Protein AF-A0A3N5UHQ3-F1 (afdb_monomer)

Solvent-accessible surface area (backbone atoms only — not comparable to full-atom values): 5502 Å² total; per-residue (Å²): 128,71,80,64,89,86,75,63,54,72,68,58,51,53,52,54,47,54,54,47,51,53,52,46,56,54,21,51,56,55,37,65,75,76,51,62,83,74,50,53,59,54,48,52,53,52,26,53,51,39,47,58,48,38,69,58,55,44,87,42,84,91,88,30,55,48,56,60,77,49,49,69,61,36,20,72,76,64,34,62,41,45,12,49,51,33,49,51,51,38,53,57,62,72,76,107

pLDDT: mean 94.33, std 4.92, range [73.88, 98.38]

Sequence (96 aa):
MHIPDGFLSHGVNGVTFVLSAAACAYGVKKVNQRFGEREVPLMGVTAAFIFAGQMVNFPVAGGTSGHFLGAVFSSVLLGPWAGLIIMTLVVAVQCL

Radius of gyration: 14.43 Å; Cα contacts (8 Å, |Δi|>4): 79; chains: 1; bounding box: 38×20×35 Å

Mean predicted aligned error: 3.38 Å

Foldseek 3Di:
DDDDPPPDDPVVVVVVVVVLVVLLVVLVVVCVVPDDPVCVVVLVVLLVVQLVQQVPWADDPPRDIDTDQSLVVQCVVRNNSSSSNSSVVSVVVVVD

Secondary structure (DSSP, 8-state):
-PPPTTSS-HHHHHHHHHHHHHHHHHHHHHHHTT--TTHHHHHHHHHHHHHHHHHSEEE-GGG-EEE---HHHHHHHH-HHHHHHHHHHHHHHHT-

Nearest PDB structures (foldseek):
  4m5c-assembly1_A  TM=9.570E-01  e=4.934E-05  Caldanaerobacter subterraneus subsp. tengcongensis MB4
  4m58-assembly1_A  TM=9.509E-01  e=1.521E-04  Caldanaerobacter subterraneus subsp. tengcongensis MB4
  4jr9-assembly1_A  TM=4.415E-01  e=7.127E+00  Escherichia coli K-12

Structure (mmCIF, N/CA/C/O backbone):
data_AF-A0A3N5UHQ3-F1
#
_entry.id   AF-A0A3N5UHQ3-F1
#
loop_
_atom_site.group_PDB
_atom_site.id
_atom_site.type_symbol
_atom_site.label_atom_id
_atom_site.label_alt_id
_atom_site.label_comp_id
_atom_site.label_asym_id
_atom_site.label_entity_id
_atom_site.label_seq_id
_atom_site.pdbx_PDB_ins_code
_atom_site.Cartn_x
_atom_site.Cartn_y
_atom_site.Cartn_z
_atom_site.occupancy
_atom_site.B_iso_or_equiv
_atom_site.auth_seq_id
_atom_site.auth_comp_id
_atom_site.auth_asym_id
_atom_site.auth_atom_id
_atom_site.pdbx_PDB_model_num
ATOM 1 N N . MET A 1 1 ? 8.988 -4.123 -2.995 1.00 85.06 1 MET A N 1
ATOM 2 C CA . MET A 1 1 ? 10.023 -3.665 -3.942 1.00 85.06 1 MET A CA 1
ATOM 3 C C . MET A 1 1 ? 9.328 -3.203 -5.200 1.00 85.06 1 MET A C 1
ATOM 5 O O . MET A 1 1 ? 8.309 -3.799 -5.540 1.00 85.06 1 MET A O 1
ATOM 9 N N . HIS A 1 2 ? 9.846 -2.164 -5.845 1.00 90.06 2 HIS A N 1
ATOM 10 C CA . HIS A 1 2 ? 9.243 -1.576 -7.040 1.00 90.06 2 HIS A CA 1
ATOM 11 C C . HIS A 1 2 ? 9.746 -2.278 -8.299 1.00 90.06 2 HIS A C 1
ATOM 13 O O . HIS A 1 2 ? 10.936 -2.572 -8.413 1.00 90.06 2 HIS A O 1
ATOM 19 N N . ILE A 1 3 ? 8.828 -2.556 -9.222 1.00 90.38 3 ILE A N 1
ATOM 20 C CA . ILE A 1 3 ? 9.149 -3.047 -10.561 1.00 90.38 3 ILE A CA 1
ATOM 21 C C . ILE A 1 3 ? 9.082 -1.827 -11.488 1.00 90.38 3 ILE A C 1
ATOM 23 O O . ILE A 1 3 ? 8.023 -1.202 -1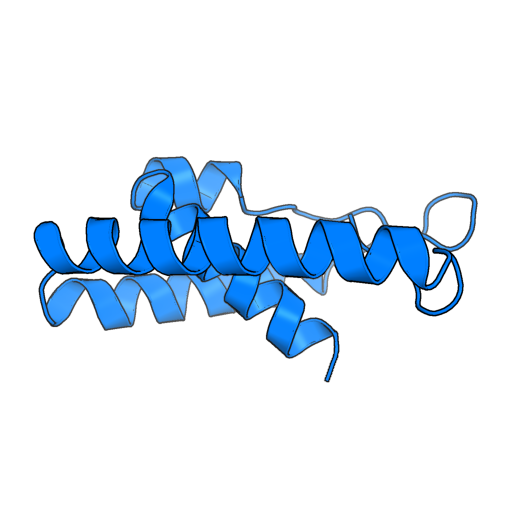1.522 1.00 90.38 3 ILE A O 1
ATOM 27 N N . PRO A 1 4 ? 10.170 -1.454 -12.188 1.00 88.12 4 PRO A N 1
ATOM 28 C CA . PRO A 1 4 ? 10.153 -0.297 -13.080 1.00 88.12 4 PRO A CA 1
ATOM 29 C C . PRO A 1 4 ? 9.191 -0.479 -14.260 1.00 88.12 4 PRO A C 1
ATOM 31 O O . PRO A 1 4 ? 8.914 -1.604 -14.691 1.00 88.12 4 PRO A O 1
ATOM 34 N N . ASP A 1 5 ? 8.728 0.633 -14.826 1.00 89.31 5 ASP A N 1
ATOM 35 C CA . ASP A 1 5 ? 7.862 0.607 -16.003 1.00 89.31 5 ASP A CA 1
ATOM 36 C C . ASP A 1 5 ? 8.530 -0.093 -17.194 1.00 89.31 5 ASP A C 1
ATOM 38 O O . ASP A 1 5 ? 9.738 -0.010 -17.415 1.00 89.31 5 ASP A O 1
ATOM 42 N N . GLY A 1 6 ? 7.724 -0.822 -17.969 1.00 89.62 6 GLY A N 1
ATOM 43 C CA . GLY A 1 6 ? 8.187 -1.583 -19.134 1.00 89.62 6 GLY A CA 1
ATOM 44 C C . GLY A 1 6 ? 8.792 -2.959 -18.825 1.00 89.62 6 GLY A C 1
ATOM 45 O O . GLY A 1 6 ? 9.058 -3.711 -19.760 1.00 89.62 6 GLY A O 1
ATOM 46 N N . PHE A 1 7 ? 8.959 -3.341 -17.552 1.00 90.25 7 PHE A N 1
ATOM 47 C CA . PHE A 1 7 ? 9.483 -4.668 -17.180 1.00 90.25 7 PHE A CA 1
ATOM 48 C C . PHE A 1 7 ? 8.447 -5.797 -17.286 1.00 90.25 7 PHE A C 1
ATOM 50 O O . PHE A 1 7 ? 8.812 -6.965 -17.416 1.00 90.25 7 PHE A O 1
ATOM 57 N N . LEU A 1 8 ? 7.156 -5.470 -17.204 1.00 93.25 8 LEU A N 1
ATOM 58 C CA . LEU A 1 8 ? 6.060 -6.437 -17.247 1.00 93.25 8 LEU A CA 1
ATOM 59 C C . LEU A 1 8 ? 5.290 -6.333 -18.563 1.00 93.25 8 LEU A C 1
ATOM 61 O O . LEU A 1 8 ? 5.055 -5.242 -19.082 1.00 93.25 8 LEU A O 1
ATOM 65 N N . SER A 1 9 ? 4.851 -7.480 -19.085 1.00 97.00 9 SER A N 1
ATOM 66 C CA . SER A 1 9 ? 3.989 -7.513 -20.266 1.00 97.00 9 SER A CA 1
ATOM 67 C C . SER A 1 9 ? 2.614 -6.915 -19.955 1.00 97.00 9 SER A C 1
ATOM 69 O O . SER A 1 9 ? 2.111 -7.017 -18.833 1.00 97.00 9 SER A O 1
ATOM 71 N N . HIS A 1 10 ? 1.960 -6.337 -20.968 1.00 95.25 10 HIS A N 1
ATOM 72 C CA . HIS A 1 10 ? 0.635 -5.726 -20.807 1.00 95.25 10 HIS A CA 1
ATOM 73 C C . HIS A 1 10 ? -0.406 -6.693 -20.220 1.00 95.25 10 HIS A C 1
ATOM 75 O O . HIS A 1 10 ? -1.239 -6.281 -19.418 1.00 95.25 10 HIS A O 1
ATOM 81 N N . GLY A 1 11 ? -0.326 -7.984 -20.568 1.00 97.38 11 GLY A N 1
ATOM 82 C CA . GLY A 1 11 ? -1.203 -9.016 -20.012 1.00 97.38 11 GLY A CA 1
ATOM 83 C C . GLY A 1 11 ? -1.002 -9.222 -18.509 1.00 97.38 11 GLY A C 1
ATOM 84 O O . GLY A 1 11 ? -1.978 -9.238 -17.762 1.00 97.38 11 GLY A O 1
ATOM 85 N N . VAL A 1 12 ? 0.253 -9.318 -18.048 1.00 97.25 12 VAL A N 1
ATOM 86 C CA . VAL A 1 12 ? 0.565 -9.462 -16.614 1.00 97.25 12 VAL A CA 1
ATOM 87 C C . VAL A 1 12 ? 0.127 -8.218 -15.845 1.00 97.25 12 VAL A C 1
ATOM 89 O O . VAL A 1 12 ? -0.552 -8.359 -14.831 1.00 97.25 12 VAL A O 1
ATOM 92 N N . ASN A 1 13 ? 0.428 -7.023 -16.363 1.00 95.88 13 ASN A N 1
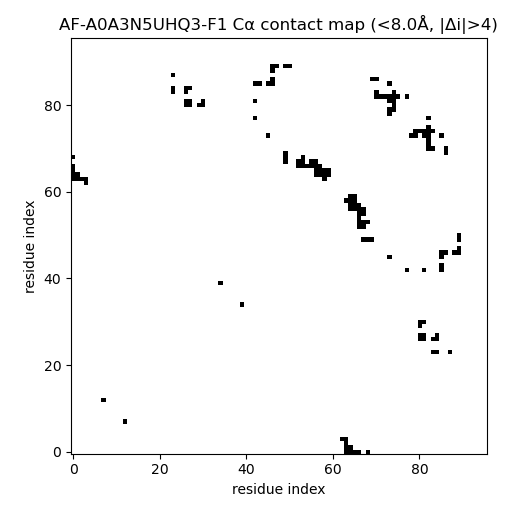ATOM 93 C CA . ASN A 1 13 ? -0.000 -5.756 -15.763 1.00 95.88 13 ASN A CA 1
ATOM 94 C C . ASN A 1 13 ? -1.523 -5.653 -15.632 1.00 95.88 13 ASN A C 1
ATOM 96 O O . ASN A 1 13 ? -2.025 -5.271 -14.578 1.00 95.88 13 ASN A O 1
ATOM 100 N N . GLY A 1 14 ? -2.271 -6.025 -16.675 1.00 97.12 14 GLY A N 1
ATOM 101 C CA . GLY A 1 14 ? -3.732 -6.005 -16.633 1.00 97.12 14 GLY A CA 1
ATOM 102 C C . GLY A 1 14 ? -4.297 -6.930 -15.553 1.00 97.12 14 GLY A C 1
ATOM 103 O O . GLY A 1 14 ? -5.156 -6.524 -14.770 1.00 97.12 14 GLY A O 1
ATOM 104 N N . VAL A 1 15 ? -3.780 -8.159 -15.459 1.00 98.06 15 VAL A N 1
ATOM 105 C CA . VAL A 1 15 ? -4.239 -9.141 -14.463 1.00 98.06 15 VAL A CA 1
ATOM 106 C C . VAL A 1 15 ? -3.910 -8.691 -13.040 1.00 98.06 15 VAL A C 1
ATOM 108 O O . VAL A 1 15 ? -4.790 -8.712 -12.174 1.00 98.06 15 VAL A O 1
ATOM 111 N N . THR A 1 16 ? -2.673 -8.262 -12.775 1.00 96.88 16 THR A N 1
ATOM 112 C CA . THR A 1 16 ? -2.269 -7.827 -11.430 1.00 96.88 16 THR A CA 1
ATOM 113 C C . THR A 1 16 ? -3.006 -6.564 -11.004 1.00 96.88 16 THR A C 1
ATOM 115 O O . THR A 1 16 ? -3.382 -6.459 -9.834 1.00 96.88 16 THR A O 1
ATOM 118 N N . PHE A 1 17 ? -3.299 -5.650 -11.934 1.00 95.88 17 PHE A N 1
ATOM 119 C CA . PHE A 1 17 ? -4.110 -4.467 -11.662 1.00 95.88 17 PHE A CA 1
ATOM 120 C C . PHE A 1 17 ? -5.532 -4.838 -11.233 1.00 95.88 17 PHE A C 1
ATOM 122 O O . PHE A 1 17 ? -5.986 -4.375 -10.187 1.00 95.88 17 PHE A O 1
ATOM 129 N N . VAL A 1 18 ? -6.219 -5.720 -11.972 1.00 98.31 18 VAL A N 1
ATOM 130 C CA . VAL A 1 18 ? -7.585 -6.156 -11.620 1.00 98.31 18 VAL A CA 1
ATOM 131 C C . VAL A 1 18 ? -7.615 -6.847 -10.255 1.00 98.31 18 VAL A C 1
ATOM 133 O O . VAL A 1 18 ? -8.469 -6.530 -9.425 1.00 98.31 18 VAL A O 1
ATOM 136 N N . LEU A 1 19 ? -6.666 -7.751 -9.987 1.00 98.25 19 LEU A N 1
ATOM 137 C CA . LEU A 1 19 ? -6.566 -8.425 -8.688 1.00 98.25 19 LEU A CA 1
ATOM 138 C C . LEU A 1 19 ? -6.312 -7.429 -7.548 1.00 98.25 19 LEU A C 1
ATOM 140 O O . LEU A 1 19 ? -6.957 -7.509 -6.500 1.00 98.25 19 LEU A O 1
ATOM 144 N N . SER A 1 20 ? -5.419 -6.463 -7.766 1.00 97.31 20 SER A N 1
ATOM 145 C CA . SER A 1 20 ? -5.096 -5.424 -6.783 1.00 97.31 20 SER A CA 1
ATOM 146 C C . SER A 1 20 ? -6.292 -4.513 -6.523 1.00 97.31 20 SER A C 1
ATOM 148 O O . SER A 1 20 ? -6.614 -4.246 -5.366 1.00 97.31 20 SER A O 1
ATOM 150 N N . ALA A 1 21 ? -7.004 -4.091 -7.571 1.00 97.94 21 ALA A N 1
ATOM 151 C CA . ALA A 1 21 ? -8.205 -3.271 -7.462 1.00 97.94 21 ALA A CA 1
ATOM 152 C C . ALA A 1 21 ? -9.316 -3.992 -6.682 1.00 97.94 21 ALA A C 1
ATOM 154 O O . ALA A 1 21 ? -9.925 -3.398 -5.790 1.00 97.94 21 ALA A O 1
ATOM 155 N N . ALA A 1 22 ? -9.536 -5.285 -6.944 1.00 98.38 22 ALA A N 1
ATOM 156 C CA . ALA A 1 22 ? -10.500 -6.095 -6.199 1.00 98.38 22 ALA A CA 1
ATOM 157 C C . ALA A 1 22 ? -10.119 -6.228 -4.713 1.00 98.38 22 ALA A C 1
ATOM 159 O O . ALA A 1 22 ? -10.968 -6.053 -3.832 1.00 98.38 22 ALA A O 1
ATOM 160 N N . ALA A 1 23 ? -8.838 -6.477 -4.422 1.00 98.19 23 ALA A N 1
ATOM 161 C CA . ALA A 1 23 ? -8.330 -6.543 -3.054 1.00 98.19 23 ALA A CA 1
ATOM 162 C C . ALA A 1 23 ? -8.473 -5.197 -2.322 1.00 98.19 23 ALA A C 1
ATOM 164 O O . ALA A 1 23 ? -8.900 -5.173 -1.166 1.00 98.19 23 ALA A O 1
ATOM 165 N N . CYS A 1 24 ? -8.198 -4.079 -3.002 1.00 98.12 24 CYS A N 1
ATOM 166 C CA . CYS A 1 24 ? -8.384 -2.731 -2.464 1.00 98.12 24 CYS A CA 1
ATOM 167 C C . CYS A 1 24 ? -9.856 -2.434 -2.179 1.00 98.12 24 CYS A C 1
ATOM 169 O O . CYS A 1 24 ? -10.177 -1.984 -1.083 1.00 98.12 24 CYS A O 1
ATOM 171 N N . ALA A 1 25 ? -10.764 -2.743 -3.109 1.00 98.12 25 ALA A N 1
ATOM 172 C CA . ALA A 1 25 ? -12.199 -2.549 -2.908 1.00 98.12 25 ALA A CA 1
ATOM 173 C C . ALA A 1 25 ? -12.714 -3.335 -1.689 1.00 98.12 25 ALA A C 1
ATOM 175 O O . ALA A 1 25 ? -13.467 -2.809 -0.861 1.00 98.12 25 ALA A O 1
ATOM 176 N N . TYR A 1 26 ? -12.262 -4.581 -1.529 1.00 98.38 26 TYR A N 1
ATOM 177 C CA . TYR A 1 26 ? -12.594 -5.386 -0.357 1.00 98.38 26 TYR A CA 1
ATOM 178 C C . TYR A 1 26 ? -11.966 -4.835 0.934 1.00 98.38 26 TYR A C 1
ATOM 180 O O . TYR A 1 26 ? -12.639 -4.770 1.967 1.00 98.38 26 TYR A O 1
ATOM 188 N N . GLY A 1 27 ? -10.712 -4.382 0.873 1.00 97.69 27 GLY A N 1
ATOM 189 C CA . GLY A 1 27 ? -10.019 -3.736 1.986 1.00 97.69 27 GLY A CA 1
ATOM 190 C C . GLY A 1 27 ? -10.729 -2.471 2.462 1.00 97.69 27 GLY A C 1
ATOM 191 O O . GLY A 1 27 ? -10.987 -2.341 3.657 1.00 97.69 27 GLY A O 1
ATOM 192 N N . VAL A 1 28 ? -11.142 -1.596 1.540 1.00 97.38 28 VAL A N 1
ATOM 193 C CA . VAL A 1 28 ? -11.920 -0.380 1.840 1.00 97.38 28 VAL A CA 1
ATOM 194 C C . VAL A 1 28 ? -13.217 -0.739 2.557 1.00 97.38 28 VAL A C 1
ATOM 196 O O . VAL A 1 28 ? -13.515 -0.175 3.609 1.00 97.38 28 VAL A O 1
ATOM 199 N N . LYS A 1 29 ? -13.957 -1.742 2.062 1.00 97.56 29 LYS A N 1
ATOM 200 C CA . LYS A 1 29 ? -15.171 -2.226 2.736 1.00 97.56 29 LYS A CA 1
ATOM 201 C C . LYS A 1 29 ? -14.882 -2.684 4.169 1.00 97.56 29 LYS A C 1
ATOM 203 O O . LYS A 1 29 ? -15.658 -2.376 5.069 1.00 97.56 29 LYS A O 1
ATOM 208 N N . LYS A 1 30 ? -13.789 -3.418 4.394 1.00 97.38 30 LYS A N 1
ATOM 209 C CA . LYS A 1 30 ? -13.407 -3.917 5.726 1.00 97.38 30 LYS A CA 1
ATOM 210 C C . LYS A 1 30 ? -12.962 -2.813 6.677 1.00 97.38 30 LYS A C 1
ATOM 212 O O . LYS A 1 30 ? -13.314 -2.869 7.853 1.00 97.38 30 LYS A O 1
ATOM 217 N N . VAL A 1 31 ? -12.217 -1.828 6.185 1.00 96.38 31 VAL A N 1
ATOM 218 C CA . VAL A 1 31 ? -11.789 -0.673 6.982 1.00 96.38 31 VAL A CA 1
ATOM 219 C C . VAL A 1 31 ? -13.000 0.165 7.379 1.00 96.38 31 VAL A C 1
ATOM 221 O O . VAL A 1 31 ? -13.193 0.390 8.568 1.00 96.38 31 VAL A O 1
ATOM 224 N N . ASN A 1 32 ? -13.895 0.487 6.442 1.00 94.75 32 ASN A N 1
ATOM 225 C CA . ASN A 1 32 ? -15.111 1.263 6.725 1.00 94.75 32 ASN A CA 1
ATOM 226 C C . ASN A 1 32 ? -16.061 0.590 7.733 1.00 94.75 32 ASN A C 1
ATOM 228 O O . ASN A 1 32 ? -16.854 1.265 8.376 1.00 94.75 32 ASN A O 1
ATOM 232 N N . GLN A 1 33 ? -16.005 -0.737 7.880 1.00 95.12 33 GLN A N 1
ATOM 233 C CA . GLN A 1 33 ? -16.791 -1.464 8.886 1.00 95.12 33 GLN A CA 1
ATOM 234 C C . GLN A 1 33 ? -16.240 -1.328 10.312 1.00 95.12 33 GLN A C 1
ATOM 236 O O . GLN A 1 33 ? -16.961 -1.620 11.264 1.00 95.12 33 GLN A O 1
ATOM 241 N N . ARG A 1 34 ? -14.962 -0.964 10.471 1.00 90.19 34 ARG A N 1
ATOM 242 C CA . ARG A 1 34 ? -14.253 -1.000 11.759 1.00 90.19 34 ARG A CA 1
ATOM 243 C C . ARG A 1 34 ? -13.710 0.365 12.192 1.00 90.19 34 ARG A C 1
ATOM 245 O O . ARG A 1 34 ? -13.484 0.554 13.380 1.00 90.19 34 ARG A O 1
ATOM 252 N N . PHE A 1 35 ? -13.447 1.263 11.248 1.00 91.56 35 PHE A N 1
ATOM 253 C CA . PHE A 1 35 ? -12.761 2.534 11.469 1.00 91.56 35 PHE A CA 1
ATOM 254 C C . PHE A 1 35 ? -13.770 3.683 11.407 1.00 91.56 35 PHE A C 1
ATOM 256 O O . PHE A 1 35 ? -14.683 3.661 10.580 1.00 91.56 35 PHE A O 1
ATOM 263 N N . GLY A 1 36 ? -13.597 4.677 12.276 1.00 89.50 36 GLY A N 1
ATOM 264 C CA . GLY A 1 36 ? -14.320 5.942 12.237 1.00 89.50 36 GLY A CA 1
ATOM 265 C C . GLY A 1 36 ? -13.454 7.072 11.674 1.00 89.50 36 GLY A C 1
ATOM 266 O O . GLY A 1 36 ? -12.398 6.858 11.078 1.00 89.50 36 GLY A O 1
ATOM 267 N N . GLU A 1 37 ? -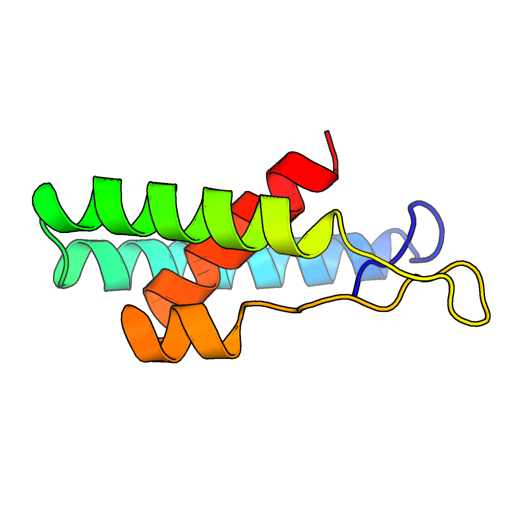13.894 8.313 11.878 1.00 88.25 37 GLU A N 1
ATOM 268 C CA . GLU A 1 37 ? -13.207 9.504 11.353 1.00 88.25 37 GLU A CA 1
ATOM 269 C C . GLU A 1 37 ? -11.825 9.745 11.982 1.00 88.25 37 GLU A C 1
ATOM 271 O O . GLU A 1 37 ? -10.976 10.406 11.387 1.00 88.25 37 GLU A O 1
ATOM 276 N N . ARG A 1 38 ? -11.573 9.211 13.184 1.00 89.88 38 ARG A N 1
ATOM 277 C CA . ARG A 1 38 ? -10.331 9.458 13.936 1.00 89.88 38 ARG A CA 1
ATOM 278 C C . ARG A 1 38 ? -9.159 8.623 13.438 1.00 89.88 38 ARG A C 1
ATOM 280 O O . ARG A 1 38 ? -8.010 9.038 13.574 1.00 89.88 38 ARG A O 1
ATOM 287 N N . GLU A 1 39 ? -9.430 7.461 12.862 1.00 93.62 39 GLU A N 1
ATOM 288 C CA . GLU A 1 39 ? -8.408 6.558 12.349 1.00 93.62 39 GLU A CA 1
ATOM 289 C C . GLU A 1 39 ? -7.886 7.000 10.973 1.00 93.62 39 GLU A C 1
ATOM 291 O O . GLU A 1 39 ? -6.748 6.690 10.621 1.00 93.62 39 GLU A O 1
ATOM 296 N N . VAL A 1 40 ? -8.671 7.773 10.214 1.00 93.38 40 VAL A N 1
ATOM 297 C CA . VAL A 1 40 ? -8.287 8.270 8.882 1.00 93.38 40 VAL A CA 1
ATOM 298 C C . VAL A 1 40 ? -7.016 9.139 8.929 1.00 93.38 40 VAL A C 1
ATOM 300 O O . VAL A 1 40 ? -6.080 8.841 8.181 1.00 93.38 40 VAL A O 1
ATOM 303 N N . PRO A 1 41 ? -6.888 10.144 9.825 1.00 96.31 41 PRO A N 1
ATOM 304 C CA . PRO A 1 41 ? -5.633 10.873 10.007 1.00 96.31 41 PRO A CA 1
ATOM 305 C C . PRO A 1 41 ? -4.441 9.965 10.330 1.00 96.31 41 PRO A C 1
ATOM 307 O O . PRO A 1 41 ? -3.354 10.160 9.789 1.00 96.31 41 PRO A O 1
ATOM 310 N N . LEU A 1 42 ? -4.639 8.941 11.168 1.00 96.50 42 LEU A N 1
ATOM 311 C CA . LEU A 1 42 ? -3.574 8.010 11.541 1.00 96.50 42 LEU A CA 1
ATOM 312 C C . LEU A 1 42 ? -3.112 7.166 10.346 1.00 96.50 42 LEU A C 1
ATOM 314 O O . LEU A 1 42 ? -1.907 6.965 10.176 1.00 96.50 42 LEU A O 1
ATOM 318 N N . MET A 1 43 ? -4.037 6.724 9.489 1.00 97.38 43 MET A N 1
ATOM 319 C CA . MET A 1 43 ? -3.696 6.055 8.230 1.00 97.38 43 MET A CA 1
ATOM 320 C C . MET A 1 43 ? -2.857 6.970 7.330 1.00 97.38 43 MET A C 1
ATOM 322 O O . MET A 1 43 ? -1.827 6.537 6.814 1.00 97.38 43 MET A O 1
ATOM 326 N N . GLY A 1 44 ? -3.254 8.239 7.192 1.00 97.19 44 GLY A N 1
ATOM 327 C CA . GLY A 1 44 ? -2.536 9.231 6.388 1.00 97.19 44 GLY A CA 1
ATOM 328 C C . GLY A 1 44 ? -1.117 9.507 6.891 1.00 97.19 44 GLY A C 1
ATOM 329 O O . GLY A 1 44 ? -0.164 9.440 6.116 1.00 97.19 44 GLY A O 1
ATOM 330 N N . VAL A 1 4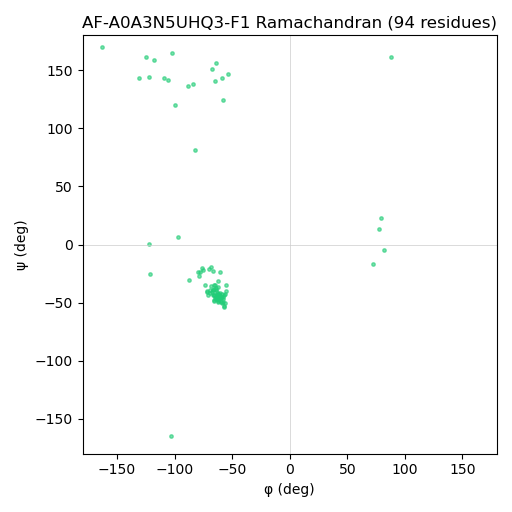5 ? -0.945 9.743 8.195 1.00 98.00 45 VAL A N 1
ATOM 331 C CA . VAL A 1 45 ? 0.382 9.966 8.801 1.00 98.00 45 VAL A CA 1
ATOM 332 C C . VAL A 1 45 ? 1.257 8.717 8.685 1.00 98.00 45 VAL A C 1
ATOM 334 O O . VAL A 1 45 ? 2.442 8.824 8.370 1.00 98.00 45 VAL A O 1
ATOM 337 N N . THR A 1 46 ? 0.680 7.527 8.870 1.00 98.12 46 THR A N 1
ATOM 338 C CA . THR A 1 46 ? 1.401 6.258 8.683 1.00 98.12 46 THR A CA 1
ATOM 339 C C . THR A 1 46 ? 1.877 6.104 7.236 1.00 98.12 46 THR A C 1
ATOM 341 O O . THR A 1 46 ? 3.027 5.726 7.013 1.00 98.12 46 THR A O 1
ATOM 344 N N . ALA A 1 47 ? 1.035 6.441 6.252 1.00 98.19 47 ALA A N 1
ATOM 345 C CA . ALA A 1 47 ? 1.408 6.429 4.839 1.00 98.19 47 ALA A CA 1
ATOM 346 C C . ALA A 1 47 ? 2.542 7.421 4.540 1.00 98.19 47 ALA A C 1
ATOM 348 O O . ALA A 1 47 ? 3.537 7.038 3.927 1.00 98.19 47 ALA A O 1
ATOM 349 N N . ALA A 1 48 ? 2.441 8.659 5.033 1.00 98.00 48 ALA A N 1
ATOM 350 C CA . ALA A 1 48 ? 3.474 9.680 4.856 1.00 98.00 48 ALA A CA 1
ATOM 351 C C . ALA A 1 48 ? 4.818 9.263 5.479 1.00 98.00 48 ALA A C 1
ATOM 353 O O . ALA A 1 48 ? 5.868 9.427 4.857 1.00 98.00 48 ALA A O 1
ATOM 354 N N . PHE A 1 49 ? 4.790 8.666 6.675 1.00 98.06 49 PHE A N 1
ATOM 355 C CA . PHE A 1 49 ? 5.984 8.129 7.327 1.00 98.06 49 PHE A CA 1
ATOM 356 C C . PHE A 1 49 ? 6.635 7.013 6.503 1.00 98.06 49 PHE A C 1
ATOM 358 O O . PHE A 1 49 ? 7.844 7.040 6.279 1.00 98.06 49 PHE A O 1
ATOM 365 N N . ILE A 1 50 ? 5.844 6.045 6.024 1.00 98.19 50 ILE A N 1
ATOM 366 C CA . ILE A 1 50 ? 6.360 4.947 5.196 1.00 98.19 50 ILE A CA 1
ATOM 367 C C . ILE A 1 50 ? 6.943 5.491 3.893 1.00 98.19 50 ILE A C 1
ATOM 369 O O . ILE A 1 50 ? 8.051 5.105 3.531 1.00 98.19 50 ILE A O 1
ATOM 373 N N . PHE A 1 51 ? 6.241 6.406 3.223 1.00 97.25 51 PHE A N 1
ATOM 374 C CA . PHE A 1 51 ? 6.716 7.055 2.004 1.00 97.25 51 PHE A CA 1
ATOM 375 C C . PHE A 1 51 ? 8.069 7.743 2.224 1.00 97.25 51 PHE A C 1
ATOM 377 O O . PHE A 1 51 ? 9.018 7.480 1.488 1.00 97.25 51 PHE A O 1
ATOM 384 N N . ALA A 1 52 ? 8.192 8.561 3.274 1.00 96.69 52 ALA A N 1
ATOM 385 C CA . ALA A 1 52 ? 9.448 9.226 3.614 1.00 96.69 52 ALA A CA 1
ATOM 386 C C . ALA A 1 52 ? 10.562 8.216 3.937 1.00 96.69 52 ALA A C 1
ATOM 388 O O . ALA A 1 52 ? 11.684 8.352 3.451 1.00 96.69 52 ALA A O 1
ATOM 389 N N . GLY A 1 53 ? 10.249 7.160 4.695 1.00 95.81 53 GLY A N 1
ATOM 390 C CA . GLY A 1 53 ? 11.192 6.080 4.991 1.00 95.81 53 GLY A CA 1
ATOM 391 C C . GLY A 1 53 ? 11.650 5.316 3.744 1.00 95.81 53 GLY A C 1
ATOM 392 O O . GLY A 1 53 ? 12.790 4.864 3.686 1.00 95.81 53 GLY A O 1
ATOM 393 N N . GLN A 1 54 ? 10.799 5.206 2.724 1.00 95.69 54 GLN A N 1
ATOM 394 C CA . GLN A 1 54 ? 11.124 4.576 1.442 1.00 95.69 54 GLN A CA 1
ATOM 395 C C . GLN A 1 54 ? 12.017 5.433 0.541 1.00 95.69 54 GLN A C 1
ATOM 397 O O . GLN A 1 54 ? 12.722 4.884 -0.306 1.00 95.69 54 GLN A O 1
ATOM 402 N N . MET A 1 55 ? 12.050 6.752 0.751 1.00 93.69 55 MET A N 1
ATOM 403 C CA . MET A 1 55 ? 12.997 7.633 0.056 1.00 93.69 55 MET A CA 1
ATOM 404 C C . MET A 1 55 ? 14.442 7.403 0.502 1.00 93.69 55 MET A C 1
ATOM 406 O O . MET A 1 55 ? 15.370 7.695 -0.249 1.00 93.69 55 MET A O 1
ATOM 410 N N . VAL A 1 56 ? 14.645 6.789 1.670 1.00 92.44 56 VAL A N 1
ATOM 411 C CA . VAL A 1 56 ? 15.937 6.221 2.060 1.00 92.44 56 VAL A CA 1
ATOM 412 C C . VAL A 1 56 ? 16.067 4.838 1.420 1.00 92.44 56 VAL A C 1
ATOM 414 O O . VAL A 1 56 ? 15.786 3.805 2.033 1.00 92.44 56 VAL A O 1
ATOM 417 N N . ASN A 1 57 ? 16.462 4.828 0.150 1.00 90.12 57 ASN A N 1
ATOM 418 C CA . ASN A 1 57 ? 16.684 3.613 -0.625 1.00 90.12 57 ASN A CA 1
ATOM 419 C C . ASN A 1 57 ? 18.143 3.488 -1.081 1.00 90.12 57 ASN A C 1
ATOM 421 O O . ASN A 1 57 ? 18.892 4.464 -1.119 1.00 90.12 57 ASN A O 1
ATOM 425 N N . PHE A 1 58 ? 18.551 2.263 -1.398 1.00 90.50 58 PHE A N 1
ATOM 426 C CA . PHE A 1 58 ? 19.890 1.937 -1.878 1.00 90.50 58 PHE A CA 1
ATOM 427 C C . PHE A 1 58 ? 19.811 1.058 -3.130 1.00 90.50 58 PHE A C 1
ATOM 429 O O . PHE A 1 58 ? 18.923 0.210 -3.226 1.00 90.50 58 PHE A O 1
ATOM 436 N N . PRO A 1 59 ? 20.717 1.233 -4.104 1.00 86.62 59 PRO A N 1
ATOM 437 C CA . PRO A 1 59 ? 20.685 0.467 -5.342 1.00 86.62 59 PRO A CA 1
ATOM 438 C C . PRO A 1 59 ? 20.940 -1.024 -5.087 1.00 86.62 59 PRO A C 1
ATOM 440 O O . PRO A 1 59 ? 21.791 -1.403 -4.280 1.00 86.62 59 PRO A O 1
ATOM 443 N N . VAL A 1 60 ? 20.205 -1.869 -5.804 1.00 86.62 60 VAL A N 1
ATOM 444 C CA . VAL A 1 60 ? 20.347 -3.329 -5.836 1.00 86.62 60 VAL A CA 1
ATOM 445 C C . VAL A 1 60 ? 20.537 -3.758 -7.299 1.00 86.62 60 VAL A C 1
ATOM 447 O O . VAL A 1 60 ? 20.264 -3.003 -8.233 1.00 86.62 60 VAL A O 1
ATOM 450 N N . ALA A 1 61 ? 21.062 -4.964 -7.526 1.00 81.12 61 ALA A N 1
ATOM 451 C CA . ALA A 1 61 ? 21.263 -5.501 -8.868 1.00 81.12 61 ALA A CA 1
ATOM 452 C C . ALA A 1 61 ? 19.968 -5.478 -9.712 1.00 81.12 61 ALA A C 1
ATOM 454 O O . ALA A 1 61 ? 18.863 -5.661 -9.201 1.00 81.12 61 ALA A O 1
ATOM 455 N N . GLY A 1 62 ? 20.115 -5.276 -11.026 1.00 74.69 62 GLY A N 1
ATOM 456 C CA . GLY A 1 62 ? 18.998 -5.351 -11.975 1.00 74.69 62 GLY A CA 1
ATOM 457 C C . GLY A 1 62 ? 18.090 -4.117 -12.026 1.00 74.69 62 GLY A C 1
ATOM 458 O O . GLY A 1 62 ? 16.942 -4.241 -12.435 1.00 74.69 62 GLY A O 1
ATOM 459 N N . GLY A 1 63 ? 18.575 -2.939 -11.613 1.00 73.88 63 GLY A N 1
ATOM 460 C CA . GLY A 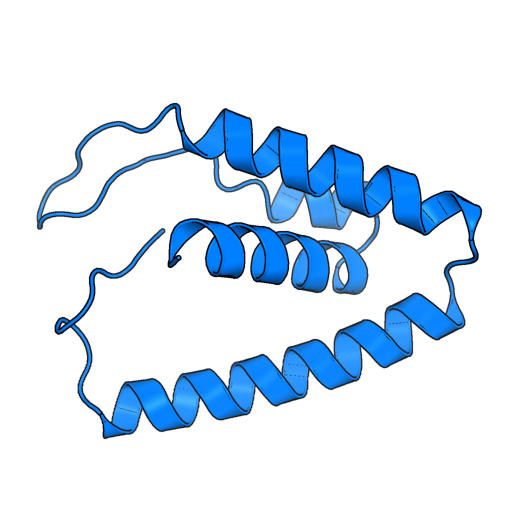1 63 ? 17.828 -1.676 -11.733 1.00 73.88 63 GLY A CA 1
ATOM 461 C C . GLY A 1 63 ? 16.726 -1.484 -10.687 1.00 73.88 63 GLY A C 1
ATOM 462 O O . GLY A 1 63 ? 15.895 -0.593 -10.827 1.00 73.88 63 GLY A O 1
ATOM 463 N N . THR A 1 64 ? 16.722 -2.305 -9.637 1.00 82.06 64 THR A N 1
ATOM 464 C CA . THR A 1 64 ? 15.821 -2.166 -8.486 1.00 82.06 64 THR A CA 1
ATOM 465 C C . THR A 1 64 ? 16.560 -1.540 -7.304 1.00 82.06 64 THR A C 1
ATOM 467 O O . THR A 1 64 ? 17.789 -1.475 -7.283 1.00 82.06 64 THR A O 1
ATOM 470 N N . SER A 1 65 ? 15.825 -1.062 -6.304 1.00 85.31 65 SER A N 1
ATOM 471 C CA . SER A 1 65 ? 16.397 -0.512 -5.073 1.00 85.31 65 SER A CA 1
ATOM 472 C C . SER A 1 65 ? 15.884 -1.266 -3.857 1.00 85.31 65 SER A C 1
ATOM 474 O O . SER A 1 65 ? 14.729 -1.673 -3.844 1.00 85.31 65 SER A O 1
ATOM 476 N N . GLY A 1 66 ? 16.737 -1.443 -2.850 1.00 89.75 66 GLY A N 1
ATOM 477 C CA . GLY A 1 66 ? 16.434 -1.911 -1.500 1.00 89.75 66 GLY A CA 1
ATOM 478 C C . GLY A 1 66 ? 15.957 -0.762 -0.614 1.00 89.75 66 GLY A C 1
ATOM 479 O O . GLY A 1 66 ? 16.524 0.324 -0.680 1.00 89.75 66 GLY A O 1
ATOM 480 N N . HIS A 1 67 ? 14.923 -0.970 0.207 1.00 93.38 67 HIS A N 1
ATOM 481 C CA . HIS A 1 67 ? 14.420 0.059 1.125 1.00 93.38 67 HIS A CA 1
ATOM 482 C C . HIS A 1 67 ? 13.521 -0.523 2.22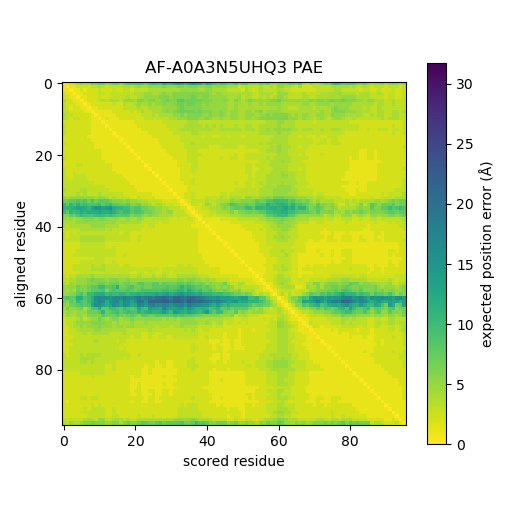6 1.00 93.38 67 HIS A C 1
ATOM 484 O O . HIS A 1 67 ? 13.089 -1.678 2.169 1.00 93.38 67 HIS A O 1
ATOM 490 N N . PHE A 1 68 ? 13.191 0.308 3.218 1.00 92.75 68 PHE A N 1
ATOM 491 C CA . PHE A 1 68 ? 12.176 -0.005 4.223 1.00 92.75 68 PHE A CA 1
ATOM 492 C C . PHE A 1 68 ? 10.820 -0.286 3.559 1.00 92.75 68 PHE A C 1
ATOM 494 O O . PHE A 1 68 ? 10.310 0.533 2.805 1.00 92.75 68 PHE A O 1
ATOM 501 N N . LEU A 1 69 ? 10.207 -1.447 3.804 1.00 93.25 69 LEU A N 1
ATOM 502 C CA . LEU A 1 69 ? 8.998 -1.837 3.068 1.00 93.25 69 LEU A CA 1
ATOM 503 C C . LEU A 1 69 ? 7.692 -1.325 3.702 1.00 93.25 69 LEU A C 1
ATOM 505 O O . LEU A 1 69 ? 6.737 -1.083 2.980 1.00 93.25 69 LEU A O 1
ATOM 509 N N . GLY A 1 70 ? 7.620 -1.159 5.025 1.00 96.06 70 GLY A N 1
ATOM 510 C CA . GLY A 1 70 ? 6.462 -0.564 5.718 1.00 96.06 70 GLY A CA 1
ATOM 511 C C . GLY A 1 70 ? 5.172 -1.404 5.801 1.00 96.06 70 GLY A C 1
ATOM 512 O O . GLY A 1 70 ? 4.336 -1.133 6.664 1.00 96.06 70 GLY A O 1
ATOM 513 N N . ALA A 1 71 ? 5.002 -2.452 4.988 1.00 96.00 71 ALA A N 1
ATOM 514 C CA . ALA A 1 71 ? 3.754 -3.232 4.948 1.00 96.00 71 ALA A CA 1
ATOM 515 C C . ALA A 1 71 ? 3.465 -4.011 6.242 1.00 96.00 71 ALA A C 1
ATOM 517 O O . ALA A 1 71 ? 2.339 -3.992 6.736 1.00 96.00 71 ALA A O 1
ATOM 518 N N . VAL A 1 72 ? 4.473 -4.671 6.826 1.00 96.88 72 VAL A N 1
ATOM 519 C CA . VAL A 1 72 ? 4.304 -5.380 8.109 1.00 96.88 72 VAL A CA 1
ATOM 520 C C . VAL A 1 72 ? 4.025 -4.383 9.230 1.00 96.88 72 VAL A C 1
ATOM 522 O O . VAL A 1 72 ? 3.112 -4.592 10.019 1.00 96.88 72 VAL A O 1
ATOM 525 N N . PHE A 1 73 ? 4.760 -3.269 9.259 1.00 97.56 73 PHE A N 1
ATOM 526 C CA . PHE A 1 73 ? 4.579 -2.209 10.248 1.00 97.56 73 PHE A CA 1
ATOM 527 C C . PHE A 1 73 ? 3.147 -1.651 10.240 1.00 97.56 73 PHE A C 1
ATOM 529 O O . PHE A 1 73 ? 2.473 -1.678 11.267 1.00 97.56 73 PHE A O 1
ATOM 536 N N . SER A 1 74 ? 2.647 -1.225 9.076 1.00 97.56 74 SER A N 1
ATOM 537 C CA . SER A 1 74 ? 1.274 -0.714 8.941 1.00 97.56 74 SER A CA 1
ATOM 538 C C . SER A 1 74 ? 0.214 -1.778 9.239 1.00 97.56 74 SER A C 1
ATOM 540 O O . SER A 1 74 ? -0.790 -1.476 9.882 1.00 97.56 74 SER A O 1
ATOM 542 N N . SER A 1 75 ? 0.450 -3.033 8.840 1.00 97.25 75 SER A N 1
ATOM 543 C CA . SER A 1 75 ? -0.473 -4.143 9.110 1.00 97.25 75 SER A CA 1
ATOM 544 C C . SER A 1 75 ? -0.555 -4.505 10.592 1.00 97.25 75 SER A C 1
ATOM 546 O O . SER A 1 75 ? -1.630 -4.856 11.069 1.00 97.25 75 SER A O 1
ATOM 548 N N . VAL A 1 76 ? 0.553 -4.420 11.330 1.00 97.81 76 VAL A N 1
ATOM 549 C CA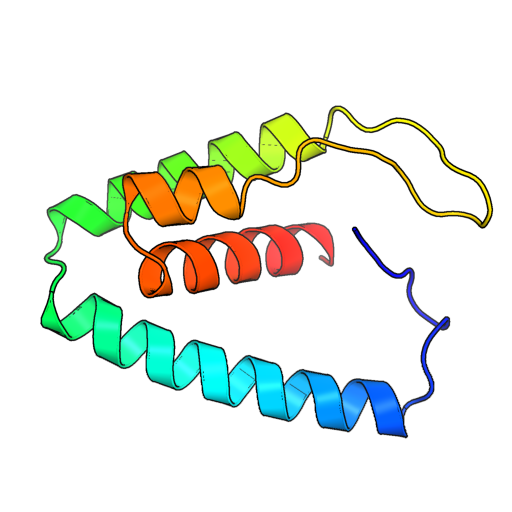 . VAL A 1 76 ? 0.563 -4.631 12.785 1.00 97.81 76 VAL A CA 1
ATOM 550 C C . VAL A 1 76 ? -0.097 -3.454 13.503 1.00 97.81 76 VAL A C 1
ATOM 552 O O . VAL A 1 76 ? -0.871 -3.672 14.431 1.00 97.81 76 VAL A O 1
ATOM 555 N N . LEU A 1 77 ? 0.160 -2.220 13.056 1.00 96.81 77 LEU A N 1
ATOM 556 C CA . LEU A 1 77 ? -0.349 -1.011 13.706 1.00 96.81 77 LEU A CA 1
ATOM 557 C C . LEU A 1 77 ? -1.864 -0.822 13.523 1.00 96.81 77 LEU A C 1
ATOM 559 O O . LEU A 1 77 ? -2.556 -0.467 14.472 1.00 96.81 77 LEU A O 1
ATOM 563 N N . LEU A 1 78 ? -2.377 -1.040 12.308 1.00 96.31 78 LEU A N 1
ATOM 564 C CA . LEU A 1 78 ? -3.760 -0.706 11.926 1.00 96.31 78 LEU A CA 1
ATOM 565 C C . LEU A 1 78 ? -4.554 -1.918 11.411 1.00 96.31 78 LEU A C 1
ATOM 567 O O . LEU A 1 78 ? -5.733 -1.816 11.076 1.00 96.31 78 LEU A O 1
ATOM 571 N N . GLY A 1 79 ? -3.942 -3.098 11.373 1.00 97.06 79 GLY A N 1
ATOM 572 C CA . GLY A 1 79 ? -4.541 -4.300 10.807 1.00 97.06 79 GLY A CA 1
ATOM 573 C C . GLY A 1 79 ? -4.280 -4.448 9.302 1.00 97.06 79 GLY A C 1
ATOM 574 O O . GLY A 1 79 ? -3.964 -3.482 8.605 1.00 97.06 79 GLY A O 1
ATOM 575 N N . PRO A 1 80 ? -4.448 -5.668 8.764 1.00 97.31 80 PRO A N 1
AT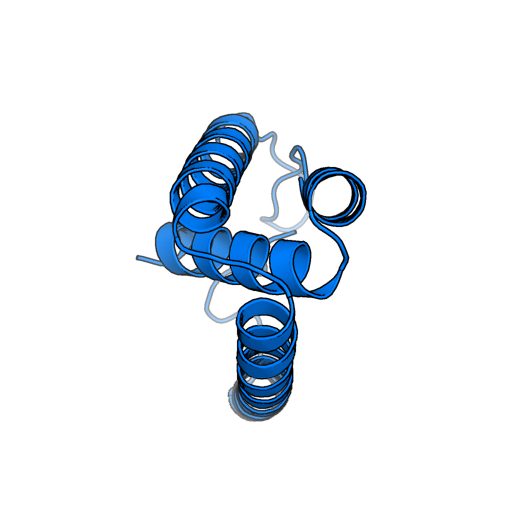OM 576 C CA . PRO A 1 80 ? -4.008 -6.012 7.411 1.00 97.31 80 PRO A CA 1
ATOM 577 C C . PRO A 1 80 ? -4.757 -5.249 6.311 1.00 97.31 80 PRO A C 1
ATOM 579 O O . PRO A 1 80 ? -4.161 -4.889 5.303 1.00 97.31 80 PRO A O 1
ATOM 582 N N . TRP A 1 81 ? -6.049 -4.958 6.500 1.00 97.69 81 TRP A N 1
ATOM 583 C CA . TRP A 1 81 ? -6.846 -4.234 5.502 1.00 97.69 81 TRP A CA 1
ATOM 584 C C . TRP A 1 81 ? -6.473 -2.754 5.415 1.00 97.69 81 TRP A C 1
ATOM 586 O O . TRP A 1 81 ? -6.380 -2.217 4.316 1.00 97.69 81 TRP A O 1
ATOM 596 N N . ALA A 1 82 ? -6.210 -2.108 6.553 1.00 97.38 82 ALA A N 1
ATOM 597 C CA . ALA A 1 82 ? -5.719 -0.734 6.571 1.00 97.38 82 ALA A CA 1
ATOM 598 C C . ALA A 1 82 ? -4.280 -0.662 6.044 1.00 97.38 82 ALA A C 1
ATOM 600 O O . ALA A 1 82 ? -3.982 0.207 5.229 1.00 97.38 82 ALA A O 1
ATOM 601 N N . GLY A 1 83 ? -3.421 -1.613 6.434 1.00 97.88 83 GLY A N 1
ATOM 602 C CA . GLY A 1 83 ? -2.066 -1.750 5.899 1.00 97.88 83 GLY A CA 1
ATOM 603 C C . GLY A 1 83 ? -2.047 -1.900 4.377 1.00 97.88 83 GLY A C 1
ATOM 604 O O . GLY A 1 83 ? -1.274 -1.216 3.712 1.00 97.88 83 GLY A O 1
ATOM 605 N N . LEU A 1 84 ? -2.953 -2.707 3.813 1.00 98.25 84 LEU A N 1
ATOM 606 C CA . LEU A 1 84 ? -3.127 -2.832 2.363 1.00 98.25 84 LEU A CA 1
ATOM 607 C C . LEU A 1 84 ? -3.427 -1.477 1.708 1.00 98.25 84 LEU A C 1
ATOM 609 O O . LEU A 1 84 ? -2.703 -1.084 0.801 1.00 98.25 84 LEU A O 1
ATOM 613 N N . ILE A 1 85 ? -4.431 -0.738 2.195 1.00 97.88 85 ILE A N 1
ATOM 614 C CA . ILE A 1 85 ? -4.805 0.569 1.624 1.00 97.88 85 ILE A CA 1
ATOM 615 C C . ILE A 1 85 ? -3.654 1.575 1.748 1.00 97.88 85 ILE A C 1
ATOM 617 O O . ILE A 1 85 ? -3.354 2.284 0.791 1.00 97.88 85 ILE A O 1
ATOM 621 N N . ILE A 1 86 ? -2.989 1.618 2.906 1.00 98.31 86 ILE A N 1
ATOM 622 C CA . ILE A 1 86 ? -1.838 2.495 3.154 1.00 98.31 86 ILE A CA 1
ATOM 623 C C . ILE A 1 86 ? -0.726 2.216 2.144 1.00 98.31 86 ILE A C 1
ATOM 625 O O . ILE A 1 86 ? -0.232 3.144 1.509 1.00 98.31 86 ILE A O 1
ATOM 629 N N . MET A 1 87 ? -0.353 0.949 1.956 1.00 98.06 87 MET A N 1
ATOM 630 C CA . MET A 1 87 ? 0.698 0.585 1.008 1.00 98.06 87 MET A CA 1
ATOM 631 C C . MET A 1 87 ? 0.299 0.882 -0.438 1.00 98.06 87 MET A C 1
ATOM 633 O O . MET A 1 8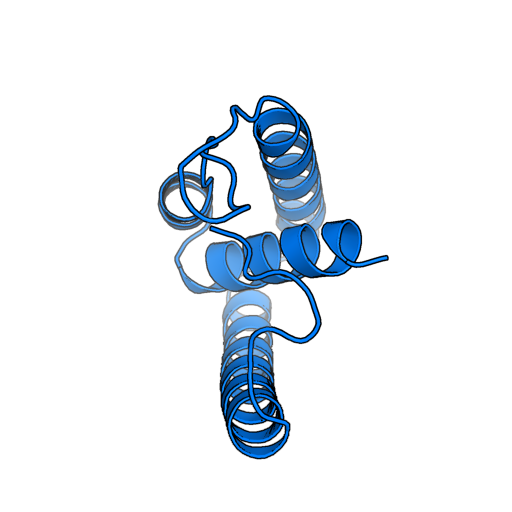7 ? 1.137 1.356 -1.203 1.00 98.06 87 MET A O 1
ATOM 637 N N . THR A 1 88 ? -0.967 0.667 -0.807 1.00 97.44 88 THR A N 1
ATOM 638 C CA . THR A 1 88 ? -1.483 1.054 -2.127 1.00 97.44 88 THR A CA 1
ATOM 639 C C . THR A 1 88 ? -1.352 2.557 -2.357 1.00 97.44 88 THR A C 1
ATOM 641 O O . THR A 1 88 ? -0.887 2.954 -3.420 1.00 97.44 88 THR A O 1
ATOM 644 N N . LEU A 1 89 ? -1.706 3.391 -1.374 1.00 97.12 89 LEU A N 1
ATOM 645 C CA . LEU A 1 89 ? -1.563 4.847 -1.479 1.00 97.12 89 LEU A CA 1
ATOM 646 C C . LEU A 1 89 ? -0.099 5.269 -1.627 1.00 97.12 89 LEU A C 1
ATOM 648 O O . LEU A 1 89 ? 0.204 6.117 -2.459 1.00 97.12 89 LEU A O 1
ATOM 652 N N . VAL A 1 90 ? 0.808 4.661 -0.858 1.00 97.75 90 VAL A N 1
ATOM 653 C CA . VAL A 1 90 ? 2.247 4.951 -0.948 1.00 97.75 90 VAL A CA 1
ATOM 654 C C . VAL A 1 90 ? 2.774 4.663 -2.355 1.00 97.75 90 VAL A C 1
ATOM 656 O O . VAL A 1 90 ? 3.386 5.541 -2.958 1.00 97.75 90 VAL A O 1
ATOM 659 N N . VAL A 1 91 ? 2.490 3.476 -2.901 1.00 95.56 91 VAL A N 1
ATOM 660 C CA . VAL A 1 91 ? 2.950 3.098 -4.248 1.00 95.56 91 VAL A CA 1
ATOM 661 C C . VAL A 1 91 ? 2.282 3.958 -5.324 1.00 95.56 91 VAL A C 1
ATOM 663 O O . VAL A 1 91 ? 2.951 4.373 -6.263 1.00 95.56 91 VAL A O 1
ATOM 666 N N . ALA A 1 92 ? 0.993 4.279 -5.170 1.00 95.62 92 ALA A N 1
ATOM 667 C CA . ALA A 1 92 ? 0.275 5.144 -6.104 1.00 95.62 92 ALA A CA 1
ATOM 668 C C . ALA A 1 92 ? 0.861 6.561 -6.165 1.00 95.62 92 ALA A C 1
ATOM 670 O O . ALA A 1 92 ? 0.902 7.148 -7.237 1.00 95.62 92 ALA A O 1
ATOM 671 N N . VAL A 1 93 ? 1.329 7.113 -5.040 1.00 96.12 93 VAL A N 1
ATOM 672 C CA . VAL A 1 93 ? 2.012 8.418 -5.027 1.00 96.12 93 VAL A CA 1
ATOM 673 C C . VAL A 1 93 ? 3.422 8.318 -5.608 1.00 96.12 93 VAL A C 1
ATOM 675 O O . VAL A 1 93 ? 3.873 9.247 -6.261 1.00 96.12 93 VAL A O 1
ATOM 678 N N . GLN A 1 94 ? 4.125 7.205 -5.389 1.00 93.50 94 GLN A N 1
ATOM 679 C CA . GLN A 1 94 ? 5.485 7.004 -5.905 1.00 93.50 94 GLN A CA 1
ATOM 680 C C . GLN A 1 94 ? 5.556 6.821 -7.423 1.00 93.50 94 GLN A C 1
ATOM 682 O O . GLN A 1 94 ? 6.630 7.006 -7.988 1.00 93.50 94 GLN A O 1
ATOM 687 N N . CYS A 1 95 ? 4.453 6.431 -8.067 1.00 91.31 95 CYS A N 1
ATOM 688 C CA . CYS A 1 95 ? 4.385 6.264 -9.518 1.00 91.31 95 CYS A CA 1
ATOM 689 C C . CYS A 1 95 ? 3.802 7.477 -10.268 1.00 91.31 95 CYS A C 1
ATOM 691 O O . CYS A 1 95 ? 3.543 7.361 -11.465 1.00 91.31 95 CYS A O 1
ATOM 693 N N . LEU A 1 96 ? 3.544 8.596 -9.578 1.00 89.12 96 LEU A N 1
ATOM 694 C CA . LEU A 1 96 ? 3.183 9.889 -10.179 1.00 89.12 96 LEU A CA 1
ATOM 695 C C . LEU A 1 96 ? 4.440 10.713 -10.470 1.00 89.12 96 LEU A C 1
ATOM 697 O O . LEU A 1 96 ? 4.438 11.400 -11.514 1.00 89.12 96 LEU A O 1
#